Protein AF-A0A9J6AZG7-F1 (afdb_monomer_lite)

Secondary structure (DSSP, 8-state):
------HHHHHHHS---GGGTSPP-TTT-SS--GGG-------S----------PPEEETTSTTHHHHHHHHHHHTS--EEES-BPPSS-SSEEES-TTGGG-SS--S--EEE--S-SHHHHHHH-TTT-HHHHHHHHHHHHHHHHHHHHHHHH-HHHHHHHHHH--

Organism: Solanum commersonii (NCBI:txid4109)

Foldseek 3Di:
DDPPDFPFVVLLVDQDDCPQWADDDPVPDPDDDPLADDDDPPDDDDPPDVPPPPAAEAELLDPCRVVVVVVSCVPPVDHHYDDWRDDSSGQFTWTAHPCQVVDSHGYPDIDGDDGPQCPVVLCVRCVPPSVVVRVVVVVVVVVVCVVCVVVCVVCVVVVVVVVVVSD

Structure (mmCIF, N/CA/C/O backbone):
data_AF-A0A9J6AZG7-F1
#
_entry.id   AF-A0A9J6AZG7-F1
#
loop_
_atom_site.group_PDB
_atom_site.id
_atom_site.type_symbol
_atom_site.label_atom_id
_atom_site.label_alt_id
_atom_site.label_comp_id
_atom_site.label_asym_id
_atom_site.label_entity_id
_atom_site.label_seq_id
_atom_site.pdbx_PDB_ins_code
_atom_site.Cartn_x
_atom_site.Cartn_y
_atom_site.Cartn_z
_atom_site.occupancy
_atom_site.B_iso_or_equiv
_atom_site.auth_seq_id
_atom_site.auth_comp_id
_atom_site.auth_asym_id
_atom_site.auth_atom_id
_atom_site.pdbx_PDB_model_num
ATOM 1 N N . MET A 1 1 ? 7.326 21.844 25.094 1.00 30.72 1 MET A N 1
ATOM 2 C CA . MET A 1 1 ? 6.451 20.749 24.637 1.00 30.72 1 MET A CA 1
ATOM 3 C C . MET A 1 1 ? 6.733 20.582 23.160 1.00 30.72 1 MET A C 1
ATOM 5 O O . MET A 1 1 ? 6.470 21.520 22.423 1.00 30.72 1 MET A O 1
ATOM 9 N N . ALA A 1 2 ? 7.395 19.499 22.756 1.00 30.94 2 ALA A N 1
ATOM 10 C CA . ALA A 1 2 ? 7.565 19.204 21.339 1.00 30.94 2 ALA A CA 1
ATOM 11 C C . ALA A 1 2 ? 6.231 18.637 20.849 1.00 30.94 2 ALA A C 1
ATOM 13 O O . ALA A 1 2 ? 5.776 17.620 21.366 1.00 30.94 2 ALA A O 1
ATOM 14 N N . THR A 1 3 ? 5.565 19.341 19.942 1.00 35.28 3 THR A N 1
ATOM 15 C CA . THR A 1 3 ? 4.443 18.790 19.187 1.00 35.28 3 THR A CA 1
ATOM 16 C C . THR A 1 3 ? 5.016 17.699 18.296 1.00 35.28 3 THR A C 1
ATOM 18 O O . THR A 1 3 ? 5.810 17.990 17.406 1.00 35.28 3 THR A O 1
ATOM 21 N N . THR A 1 4 ? 4.693 16.441 18.581 1.00 42.72 4 THR A N 1
ATOM 22 C CA . THR A 1 4 ? 4.921 15.337 17.649 1.00 42.72 4 THR A CA 1
ATOM 23 C C . THR A 1 4 ? 3.983 15.563 16.472 1.00 42.72 4 THR A C 1
ATOM 25 O O . THR A 1 4 ? 2.790 15.293 16.596 1.00 42.72 4 THR A O 1
ATOM 28 N N . SER A 1 5 ? 4.489 16.145 15.387 1.00 52.31 5 SER A N 1
ATOM 29 C CA . SER A 1 5 ? 3.759 16.160 14.123 1.00 52.31 5 SER A CA 1
ATOM 30 C C . 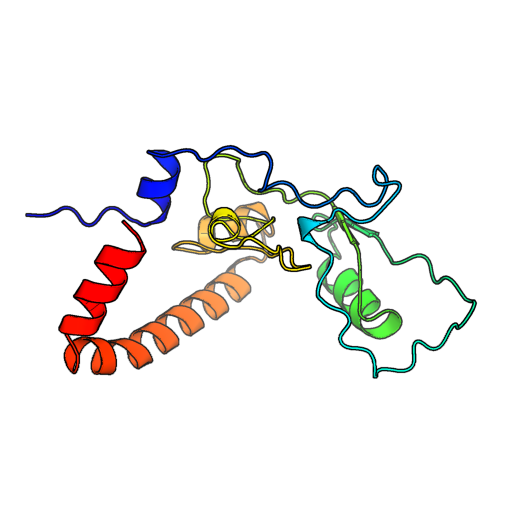SER A 1 5 ? 3.640 14.731 13.610 1.00 52.31 5 SER A C 1
ATOM 32 O O . SER A 1 5 ? 4.549 13.913 13.807 1.00 52.31 5 SER A O 1
ATOM 34 N N . THR A 1 6 ? 2.506 14.399 12.997 1.00 68.25 6 THR A N 1
ATOM 35 C CA . THR A 1 6 ? 2.364 13.076 12.385 1.00 68.25 6 THR A CA 1
ATOM 36 C C . THR A 1 6 ? 3.278 12.986 11.167 1.00 68.25 6 THR A C 1
ATOM 38 O O . THR A 1 6 ? 3.653 13.988 10.547 1.00 68.25 6 THR A O 1
ATOM 41 N N . LEU A 1 7 ? 3.671 11.767 10.807 1.00 68.25 7 LEU A N 1
ATOM 42 C CA . LEU A 1 7 ? 4.505 11.551 9.629 1.00 68.25 7 LEU A CA 1
ATOM 43 C C . LEU A 1 7 ? 3.814 12.081 8.352 1.00 68.25 7 LEU A C 1
ATOM 45 O O . LEU A 1 7 ? 4.485 12.581 7.449 1.00 68.25 7 LEU A O 1
ATOM 49 N N . GLU A 1 8 ? 2.476 12.053 8.303 1.00 69.69 8 GLU A N 1
ATOM 50 C CA . GLU A 1 8 ? 1.695 12.623 7.203 1.00 69.69 8 GLU A CA 1
ATOM 51 C C . GLU A 1 8 ? 1.835 14.152 7.116 1.00 69.69 8 GLU A C 1
ATOM 53 O O . GLU A 1 8 ? 1.994 14.695 6.020 1.00 69.69 8 GLU A O 1
ATOM 58 N N . GLU A 1 9 ? 1.822 14.856 8.251 1.00 71.88 9 GLU A N 1
ATOM 59 C CA . GLU A 1 9 ? 2.037 16.308 8.302 1.00 71.88 9 GLU A CA 1
ATOM 60 C C . GLU A 1 9 ? 3.425 16.685 7.773 1.00 71.88 9 GLU A C 1
ATOM 62 O O . GLU A 1 9 ? 3.543 17.593 6.951 1.00 71.88 9 GLU A O 1
ATOM 67 N N . SER A 1 10 ? 4.461 15.923 8.138 1.00 69.38 10 SER A N 1
ATOM 68 C CA . SER A 1 10 ? 5.819 16.131 7.618 1.00 69.38 10 SER A CA 1
ATOM 69 C C . SER A 1 10 ? 5.885 16.002 6.089 1.00 69.38 10 SER A C 1
ATOM 71 O O . SER A 1 10 ? 6.514 16.823 5.414 1.00 69.38 10 SER A O 1
ATOM 73 N N . PHE A 1 11 ? 5.175 15.026 5.509 1.00 70.19 11 PHE A N 1
ATOM 74 C CA . PHE A 1 11 ? 5.094 14.874 4.053 1.00 70.19 11 PHE A CA 1
ATOM 75 C C . PHE A 1 11 ? 4.323 16.007 3.361 1.00 70.19 11 PHE A C 1
ATOM 77 O O . PHE A 1 11 ? 4.661 16.353 2.225 1.00 70.19 11 PHE A O 1
ATOM 84 N N . LYS A 1 12 ? 3.319 16.602 4.022 1.00 70.81 12 LYS A N 1
ATOM 85 C CA . LYS A 1 12 ? 2.596 17.778 3.507 1.00 70.81 12 LYS A CA 1
ATOM 86 C C . LYS A 1 12 ? 3.468 19.034 3.525 1.00 70.81 12 LYS A C 1
ATOM 88 O O . LYS A 1 12 ? 3.406 19.823 2.583 1.00 70.81 12 LYS A O 1
ATOM 93 N N . GLU A 1 13 ? 4.284 19.209 4.562 1.00 73.88 13 GLU A N 1
ATOM 94 C CA . GLU A 1 13 ? 5.171 20.368 4.713 1.00 73.88 13 GLU A CA 1
ATOM 95 C C . GLU A 1 13 ? 6.418 20.300 3.816 1.00 73.88 13 GLU A C 1
ATOM 97 O O . GLU A 1 13 ? 6.931 21.342 3.405 1.00 73.88 13 GLU A O 1
ATOM 102 N N . ASN A 1 14 ? 6.881 19.095 3.457 1.00 67.81 14 ASN A N 1
ATOM 103 C CA . ASN A 1 14 ? 8.061 18.890 2.611 1.00 67.81 14 ASN A CA 1
ATOM 104 C C . ASN A 1 14 ? 7.770 18.027 1.360 1.00 67.81 14 ASN A C 1
ATOM 106 O O . ASN A 1 14 ? 8.147 16.849 1.296 1.00 67.81 14 ASN A O 1
ATOM 110 N N . PRO A 1 15 ? 7.106 18.587 0.332 1.00 63.88 15 PRO A N 1
ATOM 111 C CA . PRO A 1 15 ? 6.733 17.843 -0.866 1.00 63.88 15 PRO A CA 1
ATOM 112 C C . PRO A 1 15 ? 7.960 17.448 -1.707 1.00 63.88 15 PRO A C 1
ATOM 114 O O . PRO A 1 15 ? 8.637 18.285 -2.303 1.00 63.88 15 PRO A O 1
ATOM 117 N N . GLN A 1 16 ? 8.231 16.144 -1.800 1.00 62.50 16 GLN A N 1
ATOM 118 C CA . GLN A 1 16 ? 9.298 15.595 -2.646 1.00 62.50 16 GLN A CA 1
ATOM 119 C C . GLN A 1 16 ? 8.931 15.601 -4.143 1.00 62.50 16 GLN A C 1
ATOM 121 O O . GLN A 1 16 ? 7.764 15.477 -4.519 1.00 62.50 16 GLN A O 1
ATOM 126 N N . SER A 1 17 ? 9.952 15.686 -5.007 1.00 59.53 17 SER A N 1
ATOM 127 C CA . SER A 1 17 ? 9.813 15.604 -6.470 1.00 59.53 17 SER A CA 1
ATOM 128 C C . SER A 1 17 ? 9.085 14.322 -6.904 1.00 59.53 17 SER A C 1
ATOM 130 O O . SER A 1 17 ? 9.525 13.206 -6.628 1.00 59.53 17 SER A O 1
ATOM 132 N N . LEU A 1 18 ? 7.973 14.493 -7.623 1.00 56.66 18 LEU A N 1
ATOM 133 C CA . LEU A 1 18 ? 6.988 13.449 -7.946 1.00 56.66 18 LEU A CA 1
ATOM 134 C C . LEU A 1 18 ? 7.436 12.445 -9.018 1.00 56.66 18 LEU A C 1
ATOM 136 O O . LEU A 1 18 ? 6.741 11.460 -9.263 1.00 56.66 18 LEU A O 1
ATOM 140 N N . GLN A 1 19 ? 8.588 12.669 -9.655 1.00 57.62 19 GLN A N 1
ATOM 141 C CA . GLN A 1 19 ? 9.055 11.875 -10.801 1.00 57.62 19 GLN A CA 1
ATOM 142 C C . GLN A 1 19 ? 9.284 10.392 -10.455 1.00 57.62 19 GLN A C 1
ATOM 144 O O . GLN A 1 19 ? 9.282 9.545 -11.341 1.00 57.62 19 GLN A O 1
ATOM 149 N N . HIS A 1 20 ? 9.459 10.073 -9.170 1.00 55.34 20 HIS A N 1
ATOM 150 C CA . HIS A 1 20 ? 9.713 8.715 -8.677 1.00 55.34 20 HIS A CA 1
ATOM 151 C C . HIS A 1 20 ? 8.500 8.063 -7.993 1.00 55.34 20 HIS A C 1
ATOM 153 O O . HIS A 1 20 ? 8.605 6.944 -7.498 1.00 55.34 20 HIS A O 1
ATOM 159 N N . ILE A 1 21 ? 7.360 8.761 -7.933 1.00 57.56 21 ILE A N 1
ATOM 160 C CA . ILE A 1 21 ? 6.174 8.341 -7.162 1.00 57.56 21 ILE A CA 1
ATOM 161 C C . ILE A 1 21 ? 5.065 7.807 -8.075 1.00 57.56 21 ILE A C 1
ATOM 163 O O . ILE A 1 21 ? 4.181 7.077 -7.622 1.00 57.56 21 ILE A O 1
ATOM 167 N N . LEU A 1 22 ? 5.131 8.138 -9.365 1.00 64.94 22 LEU A N 1
ATOM 168 C CA . LEU A 1 22 ? 4.227 7.592 -10.364 1.00 64.94 22 LEU A CA 1
ATOM 169 C C . LEU A 1 22 ? 4.608 6.136 -10.670 1.00 64.94 22 LEU A C 1
ATOM 171 O O . LEU A 1 22 ? 5.788 5.864 -10.920 1.00 64.94 22 LEU A O 1
ATOM 175 N N . PRO A 1 23 ? 3.635 5.208 -10.661 1.00 66.25 23 PRO A N 1
ATOM 176 C CA . PRO A 1 23 ? 3.844 3.864 -11.176 1.00 66.25 23 PRO A CA 1
ATOM 177 C C . PRO A 1 23 ? 4.357 3.895 -12.616 1.00 66.25 23 PRO A C 1
ATOM 179 O O . PRO A 1 23 ? 4.031 4.802 -13.386 1.00 66.25 23 PRO A O 1
ATOM 182 N N . ILE A 1 24 ? 5.147 2.888 -12.989 1.00 72.25 24 ILE A N 1
ATOM 183 C CA . ILE A 1 24 ? 5.553 2.707 -14.382 1.00 72.25 24 ILE A CA 1
ATOM 184 C C . ILE A 1 24 ? 4.305 2.456 -15.224 1.00 72.25 24 ILE A C 1
ATOM 186 O O . ILE A 1 24 ? 3.559 1.509 -14.981 1.00 72.25 24 ILE A O 1
ATOM 190 N N . ASP A 1 25 ? 4.119 3.277 -16.253 1.00 74.69 25 ASP A N 1
ATOM 191 C CA . ASP A 1 25 ? 3.119 3.016 -17.276 1.00 74.69 25 ASP A CA 1
ATOM 192 C C . ASP A 1 25 ? 3.658 1.993 -18.284 1.00 74.69 25 ASP A C 1
ATOM 194 O O . ASP A 1 25 ? 4.444 2.319 -19.178 1.00 74.69 25 ASP A O 1
ATOM 198 N N . PHE A 1 26 ? 3.216 0.743 -18.138 1.00 71.75 26 PHE A N 1
ATOM 199 C CA . PHE A 1 26 ? 3.599 -0.369 -19.010 1.00 71.75 26 PHE A CA 1
ATOM 200 C C . PHE A 1 26 ? 3.207 -0.165 -20.479 1.00 71.75 26 PHE A C 1
ATOM 202 O O . PHE A 1 26 ? 3.801 -0.797 -21.349 1.00 71.75 26 PHE A O 1
ATOM 209 N N . HIS A 1 27 ? 2.245 0.713 -20.776 1.00 68.75 27 HIS A N 1
ATOM 210 C CA . HIS A 1 27 ? 1.833 0.999 -22.151 1.00 68.75 27 HIS A CA 1
ATOM 211 C C . HIS A 1 27 ? 2.741 2.010 -22.854 1.00 68.75 27 HIS A C 1
ATOM 213 O O . HIS A 1 27 ? 2.762 2.059 -24.084 1.00 68.75 27 HIS A O 1
ATOM 219 N N . SER A 1 28 ? 3.496 2.795 -22.085 1.00 75.00 28 SER A N 1
ATOM 220 C CA . SER A 1 28 ? 4.348 3.869 -22.601 1.00 75.00 28 SER A CA 1
ATOM 221 C C . SER A 1 28 ? 5.834 3.497 -22.655 1.00 75.00 28 SER A C 1
ATOM 223 O O . SER A 1 28 ? 6.609 4.195 -23.310 1.00 75.00 28 SER A O 1
ATOM 225 N N . ILE A 1 29 ? 6.262 2.422 -21.981 1.00 74.19 29 ILE A N 1
ATOM 226 C CA . ILE A 1 29 ? 7.676 2.024 -21.946 1.00 74.19 29 ILE A CA 1
ATOM 227 C C . ILE A 1 29 ? 8.045 1.074 -23.091 1.00 74.19 29 ILE A C 1
ATOM 229 O O . ILE A 1 29 ? 7.399 0.057 -23.322 1.00 74.19 29 ILE A O 1
ATOM 233 N N . GLN A 1 30 ? 9.136 1.392 -23.789 1.00 76.12 30 GLN A N 1
ATOM 234 C CA . GLN A 1 30 ? 9.733 0.508 -24.796 1.00 76.12 30 GLN A CA 1
ATOM 235 C C . GLN A 1 30 ? 10.722 -0.486 -24.165 1.00 76.12 30 GLN A C 1
ATOM 237 O O . GLN A 1 30 ? 10.837 -1.620 -24.621 1.00 76.12 30 GLN A O 1
ATOM 242 N N . GLU A 1 31 ? 11.407 -0.069 -23.096 1.00 80.25 31 GLU A N 1
ATOM 243 C CA . GLU A 1 31 ? 12.374 -0.870 -22.342 1.00 80.25 31 GLU A CA 1
ATOM 244 C C . GLU A 1 31 ? 12.245 -0.587 -20.838 1.00 80.25 31 GLU A C 1
ATOM 246 O O . GLU A 1 31 ? 11.854 0.507 -20.421 1.00 80.25 31 GLU A O 1
ATOM 251 N N . VAL A 1 32 ? 12.579 -1.580 -20.009 1.00 76.00 32 VAL A N 1
ATOM 252 C CA . VAL A 1 32 ? 12.549 -1.448 -18.545 1.00 76.00 32 VAL A CA 1
ATOM 253 C C . VAL A 1 32 ? 13.638 -0.464 -18.085 1.00 76.00 32 VAL A C 1
ATOM 255 O O . VAL A 1 32 ? 14.807 -0.660 -18.423 1.00 76.00 32 VAL A O 1
ATOM 258 N N . PRO A 1 33 ? 13.316 0.555 -17.262 1.00 78.62 33 PRO A N 1
ATOM 259 C CA . PRO A 1 33 ? 14.308 1.513 -16.778 1.00 78.62 33 PRO A CA 1
ATOM 260 C C . PRO A 1 33 ? 15.442 0.870 -15.967 1.00 78.62 33 PRO A C 1
ATOM 262 O O . PRO A 1 33 ? 15.214 -0.022 -15.148 1.00 78.62 33 PRO A O 1
ATOM 265 N N . ASN A 1 34 ? 16.658 1.419 -16.074 1.00 77.88 34 ASN A N 1
ATOM 266 C CA . ASN A 1 34 ? 17.842 0.965 -15.321 1.00 77.88 34 ASN A CA 1
ATOM 267 C C . ASN A 1 34 ? 17.653 0.934 -13.789 1.00 77.88 34 ASN A C 1
ATOM 269 O O . ASN A 1 34 ? 18.333 0.169 -13.093 1.00 77.88 34 ASN A O 1
ATOM 273 N N . SER A 1 35 ? 16.738 1.748 -13.250 1.00 69.88 35 SER A N 1
ATOM 274 C CA . SER A 1 35 ? 16.362 1.738 -11.830 1.00 69.88 35 SER A CA 1
ATOM 275 C C . SER A 1 35 ? 15.694 0.427 -11.398 1.00 69.88 35 SER A C 1
ATOM 277 O O . SER A 1 35 ? 15.814 0.059 -10.235 1.00 69.88 35 SER A O 1
ATOM 279 N N . HIS A 1 36 ? 15.069 -0.305 -12.325 1.00 73.75 36 HIS A N 1
ATOM 280 C CA . HIS A 1 36 ? 14.347 -1.562 -12.096 1.00 73.75 36 HIS A CA 1
ATOM 281 C C . HIS A 1 36 ? 15.119 -2.799 -12.587 1.00 73.75 36 HIS A C 1
ATOM 283 O O . HIS A 1 36 ? 14.658 -3.927 -12.418 1.00 73.75 36 HIS A O 1
ATOM 289 N N . LEU A 1 37 ? 16.318 -2.615 -13.154 1.00 76.81 37 LEU A N 1
ATOM 290 C CA . LEU A 1 37 ? 17.222 -3.714 -13.496 1.00 76.81 37 LEU A CA 1
ATOM 291 C C . LEU A 1 37 ? 17.990 -4.164 -12.250 1.00 76.81 37 LEU A C 1
ATOM 293 O O . LEU A 1 37 ? 18.922 -3.487 -11.793 1.00 76.81 37 LEU A O 1
ATOM 297 N N . TRP A 1 38 ? 17.584 -5.308 -11.705 1.00 69.69 38 TRP A N 1
ATOM 298 C CA . TRP A 1 38 ? 18.275 -5.974 -10.605 1.00 69.69 38 TRP A CA 1
ATOM 299 C C . TRP A 1 38 ? 19.406 -6.855 -11.162 1.00 69.69 38 TRP A C 1
ATOM 301 O O . TRP A 1 38 ? 19.262 -7.403 -12.258 1.00 69.69 38 TRP A O 1
ATOM 311 N N . PRO A 1 39 ? 20.551 -6.980 -10.460 1.00 72.12 39 PRO A N 1
ATOM 312 C CA . PRO A 1 39 ? 21.635 -7.862 -10.881 1.00 72.12 39 PRO A CA 1
ATOM 313 C C . PRO A 1 39 ? 21.103 -9.275 -11.096 1.00 72.12 39 PRO A C 1
ATOM 315 O O . PRO A 1 39 ? 20.305 -9.761 -10.300 1.00 72.12 39 PRO A O 1
ATOM 318 N N . ASN A 1 40 ? 21.523 -9.908 -12.188 1.00 60.19 40 ASN A N 1
ATOM 319 C CA . ASN A 1 40 ? 20.894 -11.116 -12.692 1.00 60.19 40 ASN A CA 1
ATOM 320 C C . ASN A 1 40 ? 21.017 -12.285 -11.695 1.00 60.19 40 ASN A C 1
ATOM 322 O O . ASN A 1 40 ? 22.053 -12.947 -11.624 1.00 60.19 40 ASN A O 1
ATOM 326 N N . ILE A 1 41 ? 19.954 -12.538 -10.928 1.00 53.06 41 ILE A N 1
ATOM 327 C CA . ILE A 1 41 ? 19.816 -13.709 -10.056 1.00 53.06 41 ILE A CA 1
ATOM 328 C C . ILE A 1 41 ? 19.306 -14.864 -10.929 1.00 53.06 41 ILE A C 1
ATOM 330 O O . ILE A 1 41 ? 18.192 -15.360 -10.771 1.00 53.06 41 ILE A O 1
ATOM 334 N N . ASN A 1 42 ? 20.091 -15.245 -11.938 1.00 52.03 42 ASN A N 1
ATOM 335 C CA . ASN A 1 42 ? 19.780 -16.404 -12.768 1.00 52.03 42 ASN A CA 1
ATOM 336 C C . ASN A 1 42 ? 19.733 -17.637 -11.864 1.00 52.03 42 ASN A C 1
ATOM 338 O O . ASN A 1 42 ? 20.772 -17.991 -11.316 1.00 52.03 42 ASN A O 1
ATOM 342 N N . ASN A 1 43 ? 18.553 -18.247 -11.703 1.00 50.97 43 ASN A N 1
ATOM 343 C CA . ASN A 1 43 ? 18.349 -19.700 -11.561 1.00 50.97 43 ASN A CA 1
ATOM 344 C C . ASN A 1 43 ? 16.861 -20.095 -11.433 1.00 50.97 43 ASN A C 1
ATOM 346 O O . ASN A 1 43 ? 16.556 -21.122 -10.831 1.00 50.97 43 ASN A O 1
ATOM 350 N N . SER A 1 44 ? 15.917 -19.333 -11.999 1.00 53.16 44 SER A N 1
ATOM 351 C CA . SER A 1 44 ? 14.534 -19.819 -12.108 1.00 53.16 44 SER A CA 1
ATOM 352 C C . SER A 1 44 ? 14.172 -20.036 -13.578 1.00 53.16 44 SER A C 1
ATOM 354 O O . SER A 1 44 ? 14.329 -19.103 -14.369 1.00 53.16 44 SER A O 1
ATOM 356 N N . PRO A 1 45 ? 13.753 -21.248 -13.985 1.00 48.06 45 PRO A N 1
ATOM 357 C CA . PRO A 1 45 ? 13.410 -21.522 -15.371 1.00 48.06 45 PRO A CA 1
ATOM 358 C C . PRO A 1 45 ? 12.139 -20.748 -15.739 1.00 48.06 45 PRO A C 1
ATOM 360 O O . PRO A 1 45 ? 11.053 -21.040 -15.244 1.00 48.06 45 PRO A O 1
ATOM 363 N N . ILE A 1 46 ? 12.280 -19.752 -16.614 1.00 49.72 46 ILE A N 1
ATOM 364 C CA . ILE A 1 46 ? 11.148 -19.052 -17.226 1.00 49.72 46 ILE A CA 1
ATOM 365 C C . ILE A 1 46 ? 10.541 -20.018 -18.247 1.00 49.72 46 ILE A C 1
ATOM 367 O O . ILE A 1 46 ? 11.102 -20.234 -19.321 1.00 49.72 46 ILE A O 1
ATOM 371 N N . SER A 1 47 ? 9.416 -20.649 -17.907 1.00 48.94 47 SER A N 1
ATOM 372 C CA . SER A 1 47 ? 8.630 -21.405 -18.878 1.00 48.94 47 SER A CA 1
ATOM 373 C C . SER A 1 47 ? 7.980 -20.419 -19.847 1.00 48.94 47 SER A C 1
ATOM 375 O O . SER A 1 47 ? 7.036 -19.717 -19.485 1.00 48.94 47 SER A O 1
ATOM 377 N N . HIS A 1 48 ? 8.492 -20.355 -21.075 1.00 46.81 48 HIS A N 1
ATOM 378 C CA . HIS A 1 48 ? 7.798 -19.715 -22.187 1.00 46.81 48 HIS A CA 1
ATOM 379 C C . HIS A 1 48 ? 6.582 -20.571 -22.559 1.00 46.81 48 HIS A C 1
ATOM 381 O O . HIS A 1 48 ? 6.692 -21.481 -23.376 1.00 46.81 48 HIS A O 1
ATOM 387 N N . ASP A 1 49 ? 5.438 -20.309 -21.930 1.00 48.19 49 ASP A N 1
ATOM 388 C CA . ASP A 1 49 ? 4.149 -20.778 -22.436 1.00 48.19 49 ASP A CA 1
ATOM 389 C C . ASP A 1 49 ? 3.531 -19.642 -23.269 1.00 48.19 49 ASP A C 1
ATOM 391 O O . ASP A 1 49 ? 3.208 -18.571 -22.758 1.00 48.19 49 ASP A O 1
ATOM 395 N N . GLU A 1 50 ? 3.431 -19.854 -24.583 1.00 51.91 50 GLU A N 1
ATOM 396 C CA . GLU A 1 50 ? 3.021 -18.882 -25.614 1.00 51.91 50 GLU A CA 1
ATOM 397 C C . GLU A 1 50 ? 1.527 -18.504 -25.577 1.00 51.91 50 GLU A C 1
ATOM 399 O O . GLU A 1 50 ? 0.993 -17.899 -26.508 1.00 51.91 50 GLU A O 1
ATOM 404 N N . LYS A 1 51 ? 0.809 -18.824 -24.502 1.00 51.66 51 LYS A N 1
ATOM 405 C CA . LYS A 1 51 ? -0.566 -18.364 -24.311 1.00 51.66 51 LYS A CA 1
ATOM 406 C C . LYS A 1 51 ? -0.527 -17.087 -23.509 1.00 51.66 51 LYS A C 1
ATOM 408 O O . LYS A 1 51 ? -0.646 -17.153 -22.300 1.00 51.66 51 LYS A O 1
ATOM 413 N N . ASN A 1 52 ? -0.358 -15.948 -24.174 1.00 53.12 52 ASN A N 1
ATOM 414 C CA . ASN A 1 52 ? -0.418 -14.633 -23.540 1.00 53.12 52 ASN A CA 1
ATOM 415 C C . ASN A 1 52 ? -1.846 -14.405 -22.998 1.00 53.12 52 ASN A C 1
ATOM 417 O O . ASN A 1 52 ? -2.736 -14.036 -23.775 1.00 53.12 52 ASN A O 1
ATOM 421 N N . PRO A 1 53 ? -2.140 -14.682 -21.713 1.00 57.41 53 PRO A N 1
ATOM 422 C CA . PRO A 1 53 ? -3.480 -14.524 -21.198 1.00 57.41 53 PRO A CA 1
ATOM 423 C C . PRO A 1 53 ? -3.548 -13.063 -20.791 1.00 57.41 53 PRO A C 1
ATOM 425 O O . PRO A 1 53 ? -3.001 -12.693 -19.757 1.00 57.41 53 PRO A O 1
ATOM 428 N N . ASN A 1 54 ? -4.133 -12.231 -21.652 1.00 71.31 54 ASN A N 1
ATOM 429 C CA . ASN A 1 54 ? -4.233 -10.793 -21.428 1.00 71.31 54 ASN A CA 1
ATOM 430 C C . ASN A 1 54 ? -4.659 -10.539 -19.969 1.00 71.31 54 ASN A C 1
ATOM 432 O O . ASN A 1 54 ? -5.761 -10.930 -19.575 1.00 71.31 54 ASN A O 1
ATOM 436 N N . VAL A 1 55 ? -3.734 -10.017 -19.154 1.00 75.56 55 VAL A N 1
ATOM 437 C CA . VAL A 1 55 ? -3.912 -9.903 -17.701 1.00 75.56 55 VAL A CA 1
ATOM 438 C C . VAL A 1 55 ? -5.143 -9.030 -17.451 1.00 75.56 55 VAL A C 1
ATOM 440 O O . VAL A 1 55 ? -5.242 -7.958 -18.052 1.00 75.56 55 VAL A O 1
ATOM 443 N N . PRO A 1 56 ? -6.099 -9.458 -16.609 1.00 79.94 56 PRO A N 1
ATOM 444 C CA . PRO A 1 56 ? -7.346 -8.726 -16.442 1.00 79.94 56 PRO A CA 1
ATOM 445 C C . PRO A 1 56 ? -7.091 -7.340 -15.841 1.00 79.94 56 PRO A C 1
ATOM 447 O O . PRO A 1 56 ? -6.344 -7.205 -14.872 1.00 79.94 56 PRO A O 1
ATOM 450 N N . ILE A 1 57 ? -7.739 -6.319 -16.405 1.00 79.25 57 ILE A N 1
ATOM 451 C CA . ILE A 1 57 ? -7.797 -4.965 -15.847 1.00 79.25 57 ILE A CA 1
ATOM 452 C C . ILE A 1 57 ? -9.075 -4.862 -15.011 1.00 79.25 57 ILE A C 1
ATOM 454 O O . ILE A 1 57 ? -10.166 -5.121 -15.520 1.00 79.25 57 ILE A O 1
ATOM 458 N N . ILE A 1 58 ? -8.944 -4.492 -13.739 1.00 77.75 58 ILE A N 1
ATOM 459 C CA . ILE A 1 58 ? -10.053 -4.362 -12.792 1.00 77.75 58 ILE A CA 1
ATOM 460 C C . ILE A 1 58 ? -10.187 -2.899 -12.369 1.00 77.75 58 ILE A C 1
ATOM 462 O O . ILE A 1 58 ? -9.246 -2.298 -11.844 1.00 77.75 58 ILE A O 1
ATOM 466 N N . ASP A 1 59 ? -11.382 -2.346 -12.580 1.00 76.12 59 ASP A N 1
ATOM 467 C CA . ASP A 1 59 ? -11.798 -1.080 -11.978 1.00 76.12 59 ASP A CA 1
ATOM 468 C C . ASP A 1 59 ? -12.142 -1.318 -10.509 1.00 76.12 59 ASP A C 1
ATOM 470 O O . ASP A 1 59 ? -13.055 -2.085 -10.192 1.00 76.12 59 ASP A O 1
ATOM 474 N N . LEU A 1 60 ? -11.388 -0.678 -9.612 1.00 75.31 60 LEU A N 1
ATOM 475 C CA . LEU A 1 60 ? -11.602 -0.829 -8.176 1.00 75.31 60 LEU A CA 1
ATOM 476 C C . LEU A 1 60 ? -12.914 -0.193 -7.702 1.00 75.31 60 LEU A C 1
ATOM 478 O O . LEU A 1 60 ? -13.379 -0.509 -6.612 1.00 75.31 60 LEU A O 1
ATOM 482 N N . LEU A 1 61 ? -13.534 0.639 -8.541 1.00 73.44 61 LEU A N 1
ATOM 483 C CA . LEU A 1 61 ? -14.833 1.257 -8.291 1.00 73.44 61 LEU A CA 1
ATOM 484 C C . LEU A 1 61 ? -16.004 0.415 -8.828 1.00 73.44 61 LEU A C 1
ATOM 486 O O . LEU A 1 61 ? -17.159 0.837 -8.744 1.00 73.44 61 LEU A O 1
ATOM 490 N N . ALA A 1 62 ? -15.739 -0.765 -9.402 1.00 75.19 62 ALA A N 1
ATOM 491 C CA . ALA A 1 62 ? -16.795 -1.652 -9.868 1.00 75.19 62 ALA A CA 1
ATOM 492 C C . ALA A 1 62 ? -17.625 -2.187 -8.680 1.00 75.19 62 ALA A C 1
ATOM 494 O O . ALA A 1 62 ? -17.056 -2.627 -7.679 1.00 75.19 62 ALA A O 1
ATOM 495 N N . PRO A 1 63 ? -18.965 -2.251 -8.790 1.00 76.25 63 PRO A N 1
ATOM 496 C CA . PRO A 1 63 ? -19.835 -2.708 -7.699 1.00 76.25 63 PRO A CA 1
ATOM 497 C C . PRO A 1 63 ? -19.587 -4.168 -7.276 1.00 76.25 63 PRO A C 1
ATOM 499 O O . PRO A 1 63 ? -20.006 -4.578 -6.201 1.00 76.25 63 PRO A O 1
ATOM 502 N N . ASN A 1 64 ? -18.897 -4.953 -8.106 1.00 82.94 64 ASN A N 1
ATOM 503 C CA . ASN A 1 64 ? -18.511 -6.342 -7.860 1.00 82.94 64 ASN A CA 1
ATOM 504 C C . ASN A 1 64 ? -16.981 -6.534 -7.781 1.00 82.94 64 ASN A C 1
ATOM 506 O O . ASN A 1 64 ? -16.475 -7.623 -8.060 1.00 82.94 64 ASN A O 1
ATOM 510 N N . VAL A 1 65 ? -16.229 -5.489 -7.410 1.00 80.06 65 VAL A N 1
ATOM 511 C CA . VAL A 1 65 ? -14.754 -5.495 -7.361 1.00 80.06 65 VAL A CA 1
ATOM 512 C C . VAL A 1 65 ? -14.174 -6.673 -6.569 1.00 80.06 65 VAL A C 1
ATOM 514 O O . VAL A 1 65 ? -13.198 -7.278 -7.006 1.00 80.06 65 VAL A O 1
ATOM 517 N N . VAL A 1 66 ? -14.790 -7.063 -5.450 1.00 80.69 66 VAL A N 1
ATOM 518 C CA . VAL A 1 66 ? -14.311 -8.174 -4.607 1.00 80.69 66 VAL A CA 1
ATOM 519 C C . VAL A 1 66 ? -14.360 -9.509 -5.356 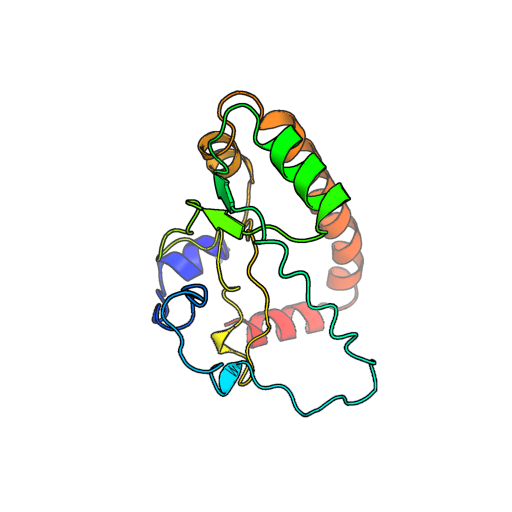1.00 80.69 66 VAL A C 1
ATOM 521 O O . VAL A 1 66 ? -13.396 -10.276 -5.330 1.00 80.69 66 VAL A O 1
ATOM 524 N N . GLU A 1 67 ? -15.450 -9.778 -6.078 1.00 85.19 67 GLU A N 1
ATOM 525 C CA . GLU A 1 67 ? -15.591 -10.992 -6.888 1.00 85.19 67 GLU A CA 1
ATOM 526 C C . GLU A 1 67 ? -14.624 -10.991 -8.073 1.00 85.19 67 GLU A C 1
ATOM 528 O O . GLU A 1 67 ? -14.000 -12.014 -8.363 1.00 85.19 67 GLU A O 1
ATOM 533 N N . LEU A 1 68 ? -14.460 -9.836 -8.728 1.00 81.44 68 LEU A N 1
ATOM 534 C CA . LEU A 1 68 ? -13.536 -9.665 -9.848 1.00 81.44 68 LEU A CA 1
ATOM 535 C C . LEU A 1 68 ? -12.086 -9.908 -9.418 1.00 81.44 68 LEU A C 1
ATOM 537 O O . LEU A 1 68 ? -11.376 -10.664 -10.084 1.00 81.44 68 LEU A O 1
ATOM 541 N N . ILE A 1 69 ? -11.661 -9.336 -8.286 1.00 83.50 69 ILE A N 1
ATOM 542 C CA . ILE A 1 69 ? -10.334 -9.573 -7.701 1.00 83.50 69 ILE A CA 1
ATOM 543 C C . ILE A 1 69 ? -10.184 -11.050 -7.343 1.00 83.50 69 ILE A C 1
ATOM 545 O O . ILE A 1 69 ? -9.196 -11.677 -7.719 1.00 83.50 69 ILE A O 1
ATOM 549 N N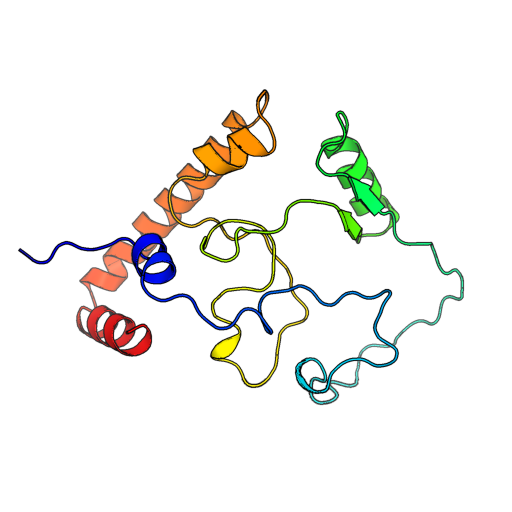 . GLY A 1 70 ? -11.176 -11.636 -6.668 1.00 83.62 70 GLY A N 1
ATOM 550 C CA . GLY A 1 70 ? -11.147 -13.044 -6.278 1.00 83.62 70 GLY A CA 1
ATOM 551 C C . GLY A 1 70 ? -11.012 -13.989 -7.476 1.00 83.62 70 GLY A C 1
ATOM 552 O O . GLY A 1 70 ? -10.223 -14.934 -7.432 1.00 83.62 70 GLY A O 1
ATOM 553 N N . HIS A 1 71 ? -11.742 -13.728 -8.560 1.00 84.62 71 HIS A N 1
ATOM 554 C CA . HIS A 1 71 ? -11.634 -14.482 -9.806 1.00 84.62 71 HIS A CA 1
ATOM 555 C C . HIS A 1 71 ? -10.267 -14.281 -10.469 1.00 84.62 71 HIS A C 1
ATOM 557 O O . HIS A 1 71 ? -9.643 -15.252 -10.900 1.00 84.62 71 HIS A O 1
ATOM 563 N N . ALA A 1 72 ? -9.763 -13.045 -10.505 1.00 82.75 72 ALA A N 1
ATOM 564 C CA . ALA A 1 72 ? -8.474 -12.756 -11.112 1.00 82.75 72 ALA A CA 1
ATOM 565 C C . ALA A 1 72 ? -7.304 -13.423 -10.373 1.00 82.75 72 ALA A C 1
ATOM 567 O O . ALA A 1 72 ? -6.449 -14.048 -11.001 1.00 82.75 72 ALA A O 1
ATOM 568 N N . CYS A 1 73 ? -7.312 -13.385 -9.039 1.00 82.50 73 CYS A N 1
ATOM 569 C CA . CYS A 1 73 ? -6.332 -14.082 -8.210 1.00 82.50 73 CYS A CA 1
ATOM 570 C C . CYS A 1 73 ? -6.349 -15.598 -8.450 1.00 82.50 73 CYS A C 1
ATOM 572 O O . CYS A 1 73 ? -5.290 -16.210 -8.538 1.00 82.50 73 CYS A O 1
ATOM 574 N N . LYS A 1 74 ? -7.536 -16.205 -8.589 1.00 83.00 74 LYS A N 1
ATOM 575 C CA . LYS A 1 74 ? -7.673 -17.653 -8.827 1.00 83.00 74 LYS A CA 1
ATOM 576 C C . LYS A 1 74 ? -7.203 -18.082 -10.216 1.00 83.00 74 LYS A C 1
ATOM 578 O O . LYS A 1 74 ? -6.632 -19.159 -10.343 1.00 83.00 74 LYS A O 1
ATOM 583 N N . THR A 1 75 ? -7.468 -17.271 -11.238 1.00 81.25 75 THR A N 1
ATOM 584 C CA . THR A 1 75 ? -7.245 -17.666 -12.636 1.00 81.25 75 THR A CA 1
ATOM 585 C C . THR A 1 75 ? -5.894 -17.193 -13.185 1.00 81.25 75 THR A C 1
ATOM 587 O O . THR A 1 75 ? -5.282 -17.924 -13.958 1.00 81.25 75 THR A O 1
ATOM 590 N N . TRP A 1 76 ? -5.395 -16.018 -12.778 1.00 81.62 76 TRP A N 1
ATOM 591 C CA . TRP A 1 76 ? -4.132 -15.446 -13.282 1.00 81.62 76 TRP A CA 1
ATOM 592 C C . TRP A 1 76 ? -3.070 -15.221 -12.201 1.00 81.62 76 TRP A C 1
ATOM 594 O O . TRP A 1 76 ? -1.896 -15.089 -12.532 1.00 81.62 76 TRP A O 1
ATOM 604 N N . GLY A 1 77 ? -3.450 -15.113 -10.924 1.00 79.00 77 GLY A N 1
ATOM 605 C CA . GLY A 1 77 ? -2.530 -14.740 -9.838 1.00 79.00 77 GLY A CA 1
ATOM 606 C C . GLY A 1 77 ? -2.047 -13.280 -9.879 1.00 79.00 77 GLY A C 1
ATOM 607 O O . GLY A 1 77 ? -1.408 -12.821 -8.937 1.00 79.00 77 GLY A O 1
ATOM 608 N N . ILE A 1 78 ? -2.381 -12.535 -10.937 1.00 76.19 78 ILE A N 1
ATOM 609 C CA . ILE A 1 78 ? -2.064 -11.120 -11.139 1.00 76.19 78 ILE A CA 1
ATOM 610 C C . ILE A 1 78 ? -3.214 -10.425 -11.881 1.00 76.19 78 ILE A C 1
ATOM 612 O O . ILE A 1 78 ? -3.930 -11.047 -12.667 1.00 76.19 78 ILE A O 1
ATOM 616 N N . PHE A 1 79 ? -3.393 -9.129 -11.633 1.00 76.12 79 PHE A N 1
ATOM 617 C CA . PHE A 1 79 ? -4.337 -8.262 -12.336 1.00 76.12 79 PHE A CA 1
ATOM 618 C C . PHE A 1 79 ? -3.815 -6.826 -12.360 1.00 76.12 79 PHE A C 1
ATOM 620 O O . PHE A 1 79 ? -3.049 -6.416 -11.487 1.00 76.12 79 PHE A O 1
ATOM 627 N N . GLN A 1 80 ? -4.243 -6.059 -13.355 1.00 70.19 80 GLN A N 1
ATOM 628 C CA . GLN A 1 80 ? -3.990 -4.626 -13.438 1.00 70.19 80 GLN A CA 1
ATOM 629 C C . GLN A 1 80 ? -5.130 -3.876 -12.743 1.00 70.19 80 GLN A C 1
ATOM 631 O O . GLN A 1 80 ? -6.292 -4.270 -12.838 1.00 70.19 80 GLN A O 1
ATOM 636 N N . LYS A 1 81 ? -4.805 -2.795 -12.038 1.00 70.81 81 LYS A N 1
ATOM 637 C CA . LYS A 1 81 ? -5.773 -1.938 -11.338 1.00 70.81 81 LYS A CA 1
ATOM 638 C C . LYS A 1 81 ? -5.872 -0.599 -12.056 1.00 70.81 81 LYS A C 1
ATOM 640 O O . LYS A 1 81 ? -4.857 -0.072 -12.498 1.00 70.81 81 LYS A O 1
ATOM 645 N N . VAL A 1 82 ? -7.066 -0.017 -12.125 1.00 63.16 82 VAL A N 1
ATOM 646 C CA . VAL A 1 82 ? -7.277 1.346 -12.645 1.00 63.16 82 VAL A CA 1
ATOM 647 C C . VAL A 1 82 ? -7.940 2.235 -11.591 1.00 63.16 82 VAL A C 1
ATOM 649 O O . VAL A 1 82 ? -8.829 1.792 -10.872 1.00 63.16 82 VAL A O 1
ATOM 652 N N . LYS A 1 83 ? -7.480 3.497 -11.530 1.00 59.06 83 LYS A N 1
ATOM 653 C CA . LYS A 1 83 ? -7.995 4.627 -10.722 1.00 5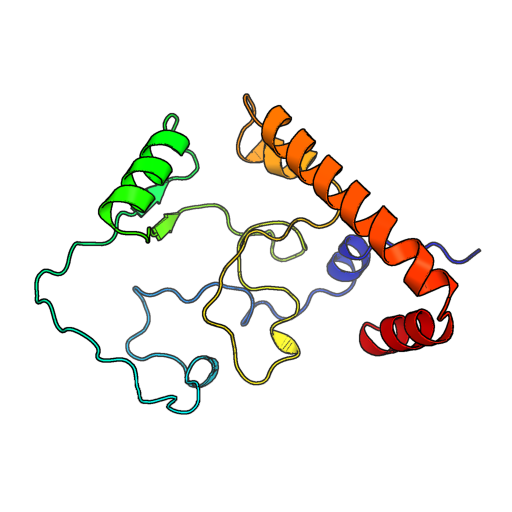9.06 83 LYS A CA 1
ATOM 654 C C . LYS A 1 83 ? -8.003 4.488 -9.190 1.00 59.06 83 LYS A C 1
ATOM 656 O O . LYS A 1 83 ? -9.069 4.506 -8.592 1.00 59.06 83 LYS A O 1
ATOM 661 N N . VAL A 1 84 ? -6.836 4.546 -8.541 1.00 60.59 84 VAL A N 1
ATOM 662 C CA . VAL A 1 84 ? -6.741 4.984 -7.124 1.00 60.59 84 VAL A CA 1
ATOM 663 C C . VAL A 1 84 ? -5.388 5.653 -6.848 1.00 60.59 84 VAL A C 1
ATOM 665 O O . VAL A 1 84 ? -4.679 5.270 -5.933 1.00 60.59 84 VAL A O 1
ATOM 668 N N . MET A 1 85 ? -4.934 6.606 -7.662 1.00 60.03 85 MET A N 1
ATOM 669 C CA . MET A 1 85 ? -3.617 7.210 -7.406 1.00 60.03 85 MET A CA 1
ATOM 670 C C . MET A 1 85 ? -3.643 8.054 -6.124 1.00 60.03 85 MET A C 1
ATOM 672 O O . MET A 1 85 ? -4.558 8.854 -5.940 1.00 60.03 85 MET A O 1
ATOM 676 N N . ARG A 1 86 ? -2.634 7.896 -5.255 1.00 67.50 86 ARG A N 1
ATOM 677 C CA . ARG A 1 86 ? -2.458 8.765 -4.082 1.00 67.50 86 ARG A CA 1
ATOM 678 C C . ARG A 1 86 ? -2.408 10.241 -4.492 1.00 67.50 86 ARG A C 1
ATOM 680 O O . ARG A 1 86 ? -1.893 10.574 -5.564 1.00 67.50 86 ARG A O 1
ATOM 687 N N . SER A 1 87 ? -2.839 11.132 -3.598 1.00 66.69 87 SER A N 1
ATOM 688 C CA . SER A 1 87 ? -2.548 12.562 -3.741 1.00 66.69 87 SER A CA 1
ATOM 689 C C . SER A 1 87 ? -1.033 12.796 -3.779 1.00 66.69 87 SER A C 1
ATOM 691 O O . SER A 1 87 ? -0.267 12.166 -3.048 1.00 66.69 87 SER A O 1
ATOM 693 N N . THR A 1 88 ? -0.584 13.743 -4.601 1.00 61.75 88 THR A N 1
ATOM 694 C CA . THR A 1 88 ? 0.836 14.106 -4.734 1.00 61.75 88 THR A CA 1
ATOM 695 C C . THR A 1 88 ? 1.430 14.662 -3.436 1.00 61.75 88 THR A C 1
ATOM 697 O O . THR A 1 88 ? 2.634 14.537 -3.204 1.00 61.75 88 THR A O 1
ATOM 700 N N . THR A 1 89 ? 0.588 15.200 -2.553 1.00 64.25 89 THR A N 1
ATOM 701 C CA . THR A 1 89 ? 0.957 15.746 -1.236 1.00 64.25 89 THR A CA 1
ATOM 702 C C . THR A 1 89 ? 0.586 14.828 -0.069 1.00 64.25 89 THR A C 1
ATOM 704 O O . THR A 1 89 ? 1.043 15.053 1.045 1.00 64.25 89 THR A O 1
ATOM 707 N N . GLY A 1 90 ? -0.217 13.788 -0.312 1.00 67.00 90 GLY A N 1
ATOM 708 C CA . GLY A 1 90 ? -0.615 12.807 0.697 1.00 67.00 90 GLY A CA 1
ATOM 709 C C . GLY A 1 90 ? 0.380 11.653 0.810 1.00 67.00 90 GLY A C 1
ATOM 710 O O . GLY A 1 90 ? 1.034 11.262 -0.166 1.00 67.00 90 GLY A O 1
ATOM 711 N N . ALA A 1 91 ? 0.508 11.092 2.008 1.00 69.62 91 ALA A N 1
ATOM 712 C CA . ALA A 1 91 ? 1.292 9.880 2.222 1.00 69.62 91 ALA A CA 1
ATOM 713 C C . ALA A 1 91 ? 0.467 8.610 1.949 1.00 69.62 91 ALA A C 1
ATOM 715 O O . ALA A 1 91 ? 0.991 7.649 1.373 1.00 69.62 91 ALA A O 1
ATOM 716 N N . THR A 1 92 ? -0.823 8.657 2.287 1.00 75.06 92 THR A N 1
ATOM 717 C CA . THR A 1 92 ? -1.796 7.577 2.104 1.00 75.06 92 THR A CA 1
ATOM 718 C C . THR A 1 92 ? -2.300 7.482 0.658 1.00 75.06 92 THR A C 1
ATOM 720 O O . THR A 1 92 ? -2.417 8.488 -0.045 1.00 75.06 92 THR A O 1
ATOM 723 N N . GLY A 1 93 ? -2.561 6.259 0.191 1.00 74.00 93 GLY A N 1
ATOM 724 C CA . GLY A 1 93 ? -3.074 5.956 -1.148 1.00 74.00 93 GLY A CA 1
ATOM 725 C C . GLY A 1 93 ? -2.183 5.012 -1.963 1.00 74.00 93 GLY A C 1
ATOM 726 O O . GLY A 1 93 ? -1.132 4.554 -1.501 1.00 74.00 93 GLY A O 1
ATOM 727 N N . TYR A 1 94 ? -2.593 4.722 -3.203 1.00 75.75 94 TYR A N 1
ATOM 728 C CA . TYR A 1 94 ? -1.851 3.830 -4.100 1.00 75.75 94 TYR A CA 1
ATOM 729 C C . TYR A 1 94 ? -0.657 4.515 -4.772 1.00 75.75 94 TYR A C 1
ATOM 731 O O . TYR A 1 94 ? -0.765 5.635 -5.283 1.00 75.75 94 TYR A O 1
ATOM 739 N N . GLY A 1 95 ? 0.461 3.799 -4.861 1.00 74.75 95 GLY A N 1
ATOM 740 C CA . GLY A 1 95 ? 1.574 4.120 -5.753 1.00 74.75 95 GLY A CA 1
ATOM 741 C C . GLY A 1 95 ? 2.904 3.553 -5.262 1.00 74.75 95 GLY A C 1
ATOM 742 O O . GLY A 1 95 ? 2.956 2.630 -4.447 1.00 74.75 95 GLY A O 1
ATOM 743 N N . THR A 1 96 ? 4.004 4.178 -5.678 1.00 74.56 96 THR A N 1
ATOM 744 C CA . THR A 1 96 ? 5.363 3.802 -5.254 1.00 74.56 96 THR A CA 1
ATOM 745 C C . THR A 1 96 ? 5.667 4.299 -3.840 1.00 74.56 96 THR A C 1
ATOM 747 O O . THR A 1 96 ? 5.400 5.463 -3.543 1.00 74.56 96 THR A O 1
ATOM 750 N N . ALA A 1 97 ? 6.188 3.446 -2.953 1.00 74.75 97 ALA A N 1
ATOM 751 C CA . ALA A 1 97 ? 6.422 3.798 -1.548 1.00 74.75 97 ALA A CA 1
ATOM 752 C C . ALA A 1 97 ? 7.251 5.090 -1.389 1.00 74.75 97 ALA A C 1
ATOM 754 O O . ALA A 1 97 ? 8.236 5.299 -2.091 1.00 74.75 97 ALA A O 1
ATOM 755 N N . ARG A 1 98 ? 6.901 5.949 -0.418 1.00 74.38 98 ARG A N 1
ATOM 756 C CA . ARG A 1 98 ? 7.610 7.227 -0.171 1.00 74.38 98 ARG A CA 1
ATOM 757 C C . ARG A 1 98 ? 9.082 7.048 0.219 1.00 74.38 98 ARG A C 1
ATOM 759 O O . ARG A 1 98 ? 9.848 7.997 0.129 1.00 74.38 98 ARG A O 1
ATOM 766 N N . ILE A 1 99 ? 9.488 5.839 0.606 1.00 73.69 99 ILE A N 1
ATOM 767 C CA . ILE A 1 99 ? 10.884 5.502 0.904 1.00 73.69 99 ILE A CA 1
ATOM 768 C C . ILE A 1 99 ? 11.736 5.268 -0.352 1.00 73.69 99 ILE A C 1
ATOM 770 O O . ILE A 1 99 ? 12.957 5.201 -0.259 1.00 73.69 99 ILE A O 1
ATOM 774 N N . THR A 1 100 ? 11.123 5.130 -1.530 1.00 73.56 100 THR A N 1
ATOM 775 C CA . THR A 1 100 ? 11.822 4.806 -2.781 1.00 73.56 100 THR A CA 1
ATOM 776 C C . THR A 1 100 ? 12.994 5.737 -3.117 1.00 73.56 100 THR A C 1
ATOM 778 O O . THR A 1 100 ? 14.021 5.210 -3.544 1.00 73.56 100 THR A O 1
ATOM 781 N N . PRO A 1 101 ? 12.940 7.066 -2.880 1.00 74.81 101 PRO A N 1
ATOM 782 C CA . PRO A 1 101 ? 14.081 7.953 -3.126 1.00 74.81 101 PRO A CA 1
ATOM 783 C C . PRO A 1 101 ? 15.347 7.624 -2.319 1.00 74.81 101 PRO A C 1
ATOM 785 O O . PRO A 1 101 ? 16.432 8.046 -2.709 1.00 74.81 101 PRO A O 1
ATOM 788 N N . PHE A 1 102 ? 15.240 6.861 -1.224 1.00 74.44 102 PHE A N 1
ATOM 789 C CA . PHE A 1 102 ? 16.394 6.431 -0.425 1.00 74.44 102 PHE A CA 1
ATOM 790 C C . PHE A 1 102 ? 17.117 5.206 -1.006 1.00 74.44 102 PHE A C 1
ATOM 792 O O . PHE A 1 102 ? 18.166 4.813 -0.497 1.00 74.44 102 PHE A O 1
ATOM 799 N N . PHE A 1 103 ? 16.597 4.607 -2.082 1.00 71.38 103 PHE A N 1
ATOM 800 C CA . PHE A 1 103 ? 17.190 3.441 -2.730 1.00 71.38 103 PHE A CA 1
ATOM 801 C C . PHE A 1 103 ? 17.643 3.774 -4.152 1.00 71.38 103 PHE A C 1
ATOM 803 O O . PHE A 1 103 ? 16.903 4.337 -4.953 1.00 71.38 103 PHE A O 1
ATOM 810 N N . SER A 1 104 ? 18.860 3.359 -4.508 1.00 71.25 104 SER A N 1
ATOM 811 C CA . SER A 1 104 ? 19.390 3.504 -5.874 1.00 71.25 104 SER A CA 1
ATOM 812 C C . SER A 1 104 ? 18.766 2.523 -6.877 1.00 71.25 104 SER A C 1
ATOM 814 O O . SER A 1 104 ? 18.894 2.705 -8.090 1.00 71.25 104 SER A O 1
ATOM 816 N N . LYS A 1 105 ? 18.092 1.479 -6.378 1.00 73.44 105 LYS A N 1
ATOM 817 C CA . LYS A 1 105 ? 17.344 0.482 -7.149 1.00 73.44 105 LYS A CA 1
ATOM 818 C C . LYS A 1 105 ? 15.909 0.442 -6.659 1.00 73.44 105 LYS A C 1
ATOM 820 O O . LYS A 1 105 ? 15.661 0.324 -5.462 1.00 73.44 105 LYS A O 1
ATOM 825 N N . PHE A 1 106 ? 14.975 0.559 -7.590 1.00 73.06 106 PHE A N 1
ATOM 826 C CA . PHE A 1 106 ? 13.556 0.573 -7.286 1.00 73.06 106 PHE A CA 1
ATOM 827 C C . PHE A 1 106 ? 13.037 -0.863 -7.291 1.00 73.06 106 PHE A C 1
ATOM 829 O O . PHE A 1 106 ? 13.424 -1.700 -8.116 1.00 73.06 106 PHE A O 1
ATOM 836 N N . MET A 1 107 ? 12.195 -1.162 -6.311 1.00 68.88 107 MET A N 1
ATOM 837 C CA . MET A 1 107 ? 11.489 -2.431 -6.244 1.00 68.88 107 MET A CA 1
ATOM 838 C C . MET A 1 107 ? 10.372 -2.449 -7.291 1.00 68.88 107 MET A C 1
ATOM 840 O O . MET A 1 107 ? 9.750 -1.423 -7.558 1.00 68.88 107 MET A O 1
ATOM 844 N N . TRP A 1 108 ? 10.080 -3.628 -7.841 1.00 70.31 108 TRP A N 1
ATOM 845 C CA . TRP A 1 108 ? 8.914 -3.865 -8.699 1.00 70.31 108 TRP A CA 1
ATOM 846 C C . TRP A 1 108 ? 7.640 -3.974 -7.854 1.00 70.31 108 TRP A C 1
ATOM 848 O O . TRP A 1 108 ? 6.949 -4.989 -7.875 1.00 70.31 108 TRP A O 1
ATOM 858 N N . HIS A 1 109 ? 7.364 -2.958 -7.041 1.00 67.44 109 HIS A N 1
ATOM 859 C CA . HIS A 1 109 ? 6.165 -2.922 -6.223 1.00 67.44 109 HIS A CA 1
ATOM 860 C C . HIS A 1 109 ? 5.428 -1.599 -6.397 1.00 67.44 109 HIS A C 1
ATOM 862 O O . HIS A 1 109 ? 6.003 -0.510 -6.426 1.00 67.44 109 HIS A O 1
ATOM 868 N N . GLU A 1 110 ? 4.117 -1.705 -6.389 1.00 70.56 110 GLU A N 1
ATOM 869 C CA . GLU A 1 110 ? 3.201 -0.622 -6.090 1.00 70.56 110 GLU A CA 1
ATOM 870 C C . GLU A 1 110 ? 2.266 -1.135 -5.002 1.00 70.56 110 GLU A C 1
ATOM 872 O O . GLU A 1 110 ? 1.951 -2.326 -4.935 1.00 70.56 110 GLU A O 1
ATOM 877 N N . GLY A 1 111 ? 1.875 -0.253 -4.094 1.00 73.75 111 GLY A N 1
ATOM 878 C CA . GLY A 1 111 ? 1.083 -0.639 -2.940 1.00 73.75 111 GLY A CA 1
ATOM 879 C C . GLY A 1 111 ? 0.179 0.490 -2.502 1.00 73.75 111 GLY A C 1
ATOM 880 O O . GLY A 1 111 ? 0.377 1.645 -2.876 1.00 73.75 111 GLY A O 1
ATOM 881 N N . PHE A 1 112 ? -0.818 0.139 -1.701 1.00 76.44 112 PHE A N 1
ATOM 882 C CA . PHE A 1 112 ? -1.617 1.116 -0.986 1.00 76.44 112 PHE A CA 1
ATOM 883 C C . PHE A 1 112 ? -0.944 1.374 0.362 1.00 76.44 112 PHE A C 1
ATOM 885 O O . PHE A 1 112 ? -0.855 0.475 1.195 1.00 76.44 112 PHE A O 1
ATOM 892 N N . THR A 1 113 ? -0.397 2.572 0.550 1.00 78.25 113 THR A N 1
ATOM 893 C CA . THR A 1 113 ? 0.153 2.990 1.844 1.00 78.25 113 THR A CA 1
ATOM 894 C C . THR A 1 113 ? -0.988 3.547 2.680 1.00 78.25 113 THR A C 1
ATOM 896 O O . THR A 1 113 ? -1.729 4.372 2.162 1.00 78.25 113 THR A O 1
ATOM 899 N N . ILE A 1 114 ? -1.117 3.130 3.941 1.00 76.62 114 ILE A N 1
ATOM 900 C CA . ILE A 1 114 ? -2.007 3.760 4.925 1.00 76.62 114 ILE A CA 1
ATOM 901 C C . ILE A 1 114 ? -1.131 4.367 6.006 1.00 76.62 114 ILE A C 1
ATOM 903 O O . ILE A 1 114 ? -0.407 3.651 6.693 1.00 76.62 114 ILE A O 1
ATOM 907 N N . MET A 1 115 ? -1.157 5.691 6.083 1.00 72.75 115 MET A N 1
ATOM 908 C CA . MET A 1 115 ? -0.606 6.470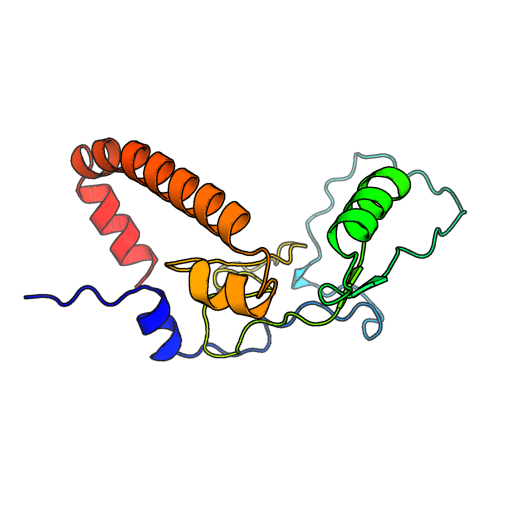 7.179 1.00 72.75 115 MET A CA 1
ATOM 909 C C . MET A 1 115 ? -1.787 6.918 8.030 1.00 72.75 115 MET A C 1
ATOM 911 O O . MET A 1 115 ? -2.769 7.414 7.480 1.00 72.75 115 MET A O 1
ATOM 915 N N . ASP A 1 116 ? -1.698 6.691 9.337 1.00 75.06 116 ASP A N 1
ATOM 916 C CA . ASP A 1 116 ? -2.752 6.993 10.306 1.00 75.06 116 ASP A CA 1
ATOM 917 C C . ASP A 1 116 ? -4.046 6.174 10.079 1.00 75.06 116 ASP A C 1
ATOM 919 O O . ASP A 1 116 ? -3.986 4.995 9.707 1.00 75.06 116 ASP A O 1
ATOM 923 N N . SER A 1 117 ? -5.216 6.743 10.393 1.00 80.62 117 SER A N 1
ATOM 924 C CA . SER A 1 117 ? -6.489 6.014 10.340 1.00 80.62 117 SER A CA 1
ATOM 925 C C . SER A 1 117 ? -6.843 5.601 8.903 1.00 80.62 117 SER A C 1
ATOM 927 O O . SER A 1 117 ? -6.803 6.431 7.988 1.00 80.62 117 SER A O 1
ATOM 929 N N . PRO A 1 118 ? -7.273 4.345 8.678 1.00 79.75 118 PRO A N 1
ATOM 930 C CA . PRO A 1 118 ? -7.721 3.902 7.363 1.00 79.75 118 PRO A CA 1
ATOM 931 C C . PRO A 1 118 ? -9.068 4.517 6.955 1.00 79.75 118 PRO A C 1
ATOM 933 O O . PRO A 1 118 ? -9.427 4.415 5.784 1.00 79.75 118 PRO A O 1
ATOM 936 N N . LEU A 1 119 ? -9.821 5.109 7.892 1.00 81.38 119 LEU A N 1
ATOM 937 C CA . LEU A 1 119 ? -11.242 5.420 7.731 1.00 81.38 119 LEU A CA 1
ATOM 938 C C . LEU A 1 119 ? -11.531 6.335 6.543 1.00 81.38 119 LEU A C 1
ATOM 940 O O . LEU A 1 119 ? -12.287 5.942 5.660 1.00 81.38 119 LEU A O 1
ATOM 944 N N . ASP A 1 120 ? -10.910 7.513 6.489 1.00 79.06 120 ASP A N 1
ATOM 945 C CA . ASP A 1 120 ? -11.215 8.515 5.459 1.00 79.06 120 ASP A CA 1
ATOM 946 C C . ASP A 1 120 ? -10.977 7.968 4.042 1.00 79.06 120 ASP A C 1
ATOM 948 O O . ASP A 1 120 ? -11.777 8.176 3.129 1.00 79.06 120 ASP A O 1
ATOM 952 N N . HIS A 1 121 ? -9.912 7.183 3.875 1.00 76.06 121 HIS A N 1
ATOM 953 C CA . HIS A 1 121 ? -9.532 6.601 2.589 1.00 76.06 121 HIS A CA 1
ATOM 954 C C . HIS A 1 121 ? -10.353 5.356 2.244 1.00 76.06 121 HIS A C 1
ATOM 956 O O . HIS A 1 121 ? -10.722 5.147 1.088 1.00 76.06 121 HIS A O 1
ATOM 962 N N . ALA A 1 122 ? -10.667 4.521 3.235 1.00 80.69 122 ALA A N 1
ATOM 963 C CA . ALA A 1 122 ? -11.537 3.372 3.039 1.00 80.69 122 ALA A CA 1
ATOM 964 C C . ALA A 1 122 ? -12.972 3.820 2.725 1.00 80.69 122 ALA A C 1
ATOM 966 O O . ALA A 1 122 ? -13.618 3.200 1.889 1.00 80.69 122 ALA A O 1
ATOM 967 N N . MET A 1 123 ? -13.449 4.920 3.320 1.00 79.56 123 MET A N 1
ATOM 968 C CA . MET A 1 123 ? -14.734 5.542 2.993 1.00 79.56 123 MET A CA 1
ATOM 969 C C . MET A 1 123 ? -14.784 6.082 1.563 1.00 79.56 123 MET A C 1
ATOM 971 O O . MET A 1 123 ? -15.831 5.985 0.927 1.00 79.56 123 MET A O 1
ATOM 975 N N . GLU A 1 124 ? -13.686 6.636 1.045 1.00 76.62 124 GLU A N 1
ATOM 976 C CA . GLU A 1 124 ? -13.607 7.073 -0.355 1.00 76.62 124 GLU A CA 1
ATOM 977 C C . GLU A 1 124 ? -13.724 5.884 -1.324 1.00 76.62 124 GLU A C 1
ATOM 979 O O . GLU A 1 124 ? -14.423 5.966 -2.334 1.00 76.62 124 GLU A O 1
ATOM 984 N N . LEU A 1 125 ? -13.077 4.761 -0.993 1.00 72.75 125 LEU A N 1
ATOM 985 C CA . LEU A 1 125 ? -13.034 3.559 -1.832 1.00 72.75 125 LEU A CA 1
ATOM 986 C C . LEU A 1 125 ? -14.290 2.687 -1.726 1.00 72.75 125 LEU A C 1
ATOM 988 O O . LEU A 1 125 ? -14.813 2.210 -2.733 1.00 72.75 125 LEU A O 1
ATOM 992 N N . TRP A 1 126 ? -14.777 2.481 -0.505 1.00 76.06 126 TRP A N 1
ATOM 993 C CA . TRP A 1 126 ? -15.904 1.615 -0.170 1.00 76.06 126 TRP A CA 1
ATOM 994 C C . TRP A 1 126 ? -16.890 2.350 0.751 1.00 76.06 126 TRP A C 1
ATOM 996 O O . TRP A 1 126 ? -17.048 1.987 1.922 1.00 76.06 126 TRP A O 1
ATOM 1006 N N . PRO A 1 127 ? -17.629 3.357 0.241 1.00 76.81 127 PRO A N 1
ATOM 1007 C CA . PRO A 1 127 ? -18.509 4.198 1.062 1.00 76.81 127 PRO A CA 1
ATOM 1008 C C . PRO A 1 127 ? -19.545 3.421 1.880 1.00 76.81 127 PRO A C 1
ATOM 1010 O O . PRO A 1 127 ? -20.027 3.904 2.902 1.00 76.81 127 PRO A O 1
ATOM 1013 N N . HIS A 1 128 ? -19.904 2.217 1.431 1.00 78.88 128 HIS A N 1
ATOM 1014 C CA . HIS A 1 128 ? -20.942 1.386 2.036 1.00 78.88 128 HIS A CA 1
ATOM 1015 C C . HIS A 1 128 ? -20.414 0.104 2.699 1.00 78.88 128 HIS A C 1
ATOM 1017 O O . HIS A 1 128 ? -21.215 -0.609 3.294 1.00 78.88 128 HIS A O 1
ATOM 1023 N N . ASP A 1 129 ? -19.109 -0.190 2.615 1.00 78.81 129 ASP A N 1
ATOM 1024 C CA . ASP A 1 129 ? -18.531 -1.457 3.105 1.00 78.81 129 ASP A CA 1
ATOM 1025 C C . ASP A 1 129 ? -17.079 -1.316 3.620 1.00 78.81 129 ASP A C 1
ATOM 1027 O O . ASP A 1 129 ? -16.270 -2.238 3.565 1.00 78.81 129 ASP A O 1
ATOM 1031 N N . HIS A 1 130 ? -16.707 -0.129 4.108 1.00 83.81 130 HIS A N 1
ATOM 1032 C CA . HIS A 1 130 ? -15.357 0.146 4.618 1.00 83.81 130 HIS A CA 1
ATOM 1033 C C . HIS A 1 130 ? -15.116 -0.388 6.036 1.00 83.81 130 HIS A C 1
ATOM 1035 O O . HIS A 1 130 ? -13.967 -0.617 6.406 1.00 83.81 130 HIS A O 1
ATOM 1041 N N . GLN A 1 131 ? -16.176 -0.592 6.829 1.00 86.94 131 GLN A N 1
ATOM 1042 C CA . GLN A 1 131 ? -16.066 -0.874 8.265 1.00 86.94 131 GLN A CA 1
ATOM 1043 C C . GLN A 1 131 ? -15.225 -2.121 8.550 1.00 86.94 131 GLN A C 1
ATOM 1045 O O . GLN A 1 131 ? -14.309 -2.070 9.363 1.00 86.94 131 GLN A O 1
ATOM 1050 N N . PHE A 1 132 ? -15.479 -3.219 7.832 1.00 85.12 132 PHE A N 1
ATOM 1051 C CA . PHE A 1 132 ? -14.728 -4.460 8.018 1.00 85.12 132 PHE A CA 1
ATOM 1052 C C . PHE A 1 132 ? -13.229 -4.268 7.748 1.00 85.12 132 PHE A C 1
ATOM 1054 O O . PHE A 1 132 ? -12.388 -4.760 8.499 1.00 85.12 132 PHE A O 1
ATOM 1061 N N . PHE A 1 133 ? -12.890 -3.528 6.691 1.00 84.94 133 PHE A N 1
ATOM 1062 C CA . PHE A 1 133 ? -11.504 -3.214 6.365 1.00 84.94 133 PHE A CA 1
ATOM 1063 C C . PHE A 1 133 ? -10.850 -2.359 7.460 1.00 84.94 133 PHE A C 1
ATOM 1065 O O . PHE A 1 133 ? -9.745 -2.680 7.900 1.00 84.94 133 PHE A O 1
ATOM 1072 N N . CYS A 1 134 ? -11.535 -1.311 7.927 1.00 86.81 134 CYS A N 1
ATOM 1073 C CA . CYS A 1 134 ? -11.052 -0.456 9.011 1.00 86.81 134 CYS A CA 1
ATOM 1074 C C . CYS A 1 134 ? -10.787 -1.261 10.288 1.00 86.81 134 CYS A C 1
ATOM 1076 O O . CYS A 1 134 ? -9.692 -1.171 10.836 1.00 86.81 134 CYS A O 1
ATOM 1078 N N . ASP A 1 135 ? -11.733 -2.107 10.700 1.00 89.00 135 ASP A N 1
ATOM 1079 C CA . ASP A 1 135 ? -11.615 -2.921 11.912 1.00 89.00 135 ASP A CA 1
ATOM 1080 C C . ASP A 1 135 ? -10.390 -3.853 11.851 1.00 89.00 135 ASP A C 1
ATOM 1082 O O . ASP A 1 135 ? -9.635 -3.969 12.819 1.00 89.00 135 ASP A O 1
ATOM 1086 N N . VAL A 1 136 ? -10.159 -4.504 10.704 1.00 88.44 136 VAL A N 1
ATOM 1087 C CA . VAL A 1 136 ? -8.995 -5.383 10.498 1.00 88.44 136 VAL A CA 1
ATOM 1088 C C . VAL A 1 136 ? -7.685 -4.597 10.580 1.00 88.44 136 VAL A C 1
ATOM 1090 O O . VAL A 1 136 ? -6.764 -5.019 11.281 1.00 88.44 136 VAL A O 1
ATOM 1093 N N . MET A 1 137 ? -7.596 -3.458 9.890 1.00 85.06 137 MET A N 1
ATOM 1094 C CA . MET A 1 137 ? -6.371 -2.654 9.845 1.00 85.06 137 MET A CA 1
ATOM 1095 C C . MET A 1 137 ? -6.039 -2.025 11.200 1.00 85.06 137 MET A C 1
ATOM 1097 O O . MET A 1 137 ? -4.880 -2.047 11.612 1.00 85.06 137 MET A O 1
ATOM 1101 N N . GLU A 1 138 ? -7.039 -1.514 11.919 1.00 86.81 138 GLU A N 1
ATOM 1102 C CA . GLU A 1 138 ? -6.845 -0.939 13.253 1.00 86.81 138 GLU A CA 1
ATOM 1103 C C . GLU A 1 138 ? -6.411 -1.989 14.277 1.00 86.81 138 GLU A C 1
ATOM 1105 O O . GLU A 1 138 ? -5.566 -1.712 15.128 1.00 86.81 138 GLU A O 1
ATOM 1110 N N . ASN A 1 139 ? -6.976 -3.199 14.218 1.00 87.38 139 ASN A N 1
ATOM 1111 C CA . ASN A 1 139 ? -6.555 -4.287 15.099 1.00 87.38 139 ASN A CA 1
ATOM 1112 C C . ASN A 1 139 ? -5.111 -4.703 14.810 1.00 87.38 139 ASN A C 1
ATOM 1114 O O . ASN A 1 139 ? -4.325 -4.838 15.744 1.00 87.38 139 ASN A O 1
ATOM 1118 N N . TYR A 1 140 ? -4.740 -4.817 13.532 1.00 84.38 140 TYR A N 1
ATOM 1119 C CA . TYR A 1 140 ? -3.365 -5.113 13.137 1.00 84.38 140 TYR A CA 1
ATOM 1120 C C . TYR A 1 140 ? -2.376 -4.047 13.638 1.00 84.38 140 TYR A C 1
ATOM 1122 O O . TYR A 1 140 ? -1.352 -4.389 14.224 1.00 84.38 140 TYR A O 1
ATOM 1130 N N . GLN A 1 141 ? -2.698 -2.757 13.472 1.00 81.94 141 GLN A N 1
ATOM 1131 C CA . GLN A 1 141 ? -1.867 -1.654 13.975 1.00 81.94 141 GLN A CA 1
ATOM 1132 C C . GLN A 1 141 ? -1.682 -1.726 15.500 1.00 81.94 141 GLN A C 1
ATOM 1134 O O . GLN A 1 141 ? -0.560 -1.608 15.984 1.00 81.94 141 GLN A O 1
ATOM 1139 N N . LYS A 1 142 ? -2.757 -1.984 16.259 1.00 86.62 142 LYS A N 1
ATOM 1140 C CA . LYS A 1 142 ? -2.695 -2.119 17.728 1.00 86.62 142 LYS A CA 1
ATOM 1141 C C . LYS A 1 142 ? -1.819 -3.293 18.170 1.00 86.62 142 LYS A C 1
ATOM 1143 O O . LYS A 1 142 ? -1.074 -3.167 19.142 1.00 86.62 142 LYS A O 1
ATOM 1148 N N . GLU A 1 143 ? -1.922 -4.435 17.494 1.00 87.19 143 GLU A N 1
ATOM 1149 C CA . GLU A 1 143 ? -1.109 -5.619 17.793 1.00 87.19 143 GLU A CA 1
ATOM 1150 C C . GLU A 1 143 ? 0.381 -5.376 17.512 1.00 87.19 143 GLU A C 1
ATOM 1152 O O . GLU A 1 143 ? 1.230 -5.741 18.335 1.00 87.19 143 GLU A O 1
ATOM 1157 N N . ASP A 1 144 ? 0.700 -4.720 16.393 1.00 82.06 144 ASP A N 1
ATOM 1158 C CA . ASP A 1 144 ? 2.074 -4.378 16.017 1.00 82.06 144 ASP A CA 1
ATOM 1159 C C . ASP A 1 144 ? 2.677 -3.368 17.008 1.00 82.06 144 ASP A C 1
ATOM 1161 O O . ASP A 1 144 ? 3.739 -3.616 17.583 1.00 82.06 144 ASP A O 1
ATOM 1165 N N . GLU A 1 145 ? 1.944 -2.293 17.332 1.00 82.69 145 GLU A N 1
ATOM 1166 C CA . GLU A 1 145 ? 2.346 -1.310 18.346 1.00 82.69 145 GLU A CA 1
ATOM 1167 C C . GLU A 1 145 ? 2.583 -1.963 19.714 1.00 82.69 145 GLU A C 1
ATOM 1169 O O . GLU A 1 145 ? 3.631 -1.768 20.336 1.00 82.69 145 GLU A O 1
ATOM 1174 N N . SER A 1 146 ? 1.651 -2.804 20.175 1.00 85.38 146 SER A N 1
ATOM 1175 C CA . SER A 1 146 ? 1.797 -3.520 21.446 1.00 85.38 146 SER A CA 1
ATOM 1176 C C . SER A 1 146 ? 3.034 -4.423 21.474 1.00 85.38 146 SER A C 1
ATOM 1178 O O . SER A 1 146 ? 3.592 -4.654 22.550 1.00 85.38 146 SER A O 1
ATOM 1180 N N . SER A 1 147 ? 3.456 -4.943 20.322 1.00 84.00 147 SER A N 1
ATOM 1181 C CA . SER A 1 147 ? 4.601 -5.847 20.206 1.00 84.00 147 SER A CA 1
ATOM 1182 C C . SER A 1 147 ? 5.937 -5.100 20.192 1.00 84.00 147 SER A C 1
ATOM 1184 O O . SER A 1 147 ? 6.912 -5.588 20.764 1.00 84.00 147 SER A O 1
ATOM 1186 N N . ILE A 1 148 ? 5.996 -3.905 19.592 1.00 81.75 148 ILE A N 1
ATOM 1187 C CA . ILE A 1 148 ? 7.239 -3.122 19.477 1.00 81.75 148 ILE A CA 1
ATOM 1188 C C . ILE A 1 148 ? 7.523 -2.242 20.700 1.00 81.75 148 ILE A C 1
ATOM 1190 O O . ILE A 1 148 ? 8.689 -1.980 21.008 1.00 81.75 148 ILE A O 1
ATOM 1194 N N . LEU A 1 149 ? 6.491 -1.793 21.426 1.00 81.31 149 LEU A N 1
ATOM 1195 C CA . LEU A 1 149 ? 6.641 -0.873 22.562 1.00 81.31 149 LEU A CA 1
ATOM 1196 C C . LEU A 1 149 ? 7.603 -1.387 23.655 1.00 81.31 149 LEU A C 1
ATOM 1198 O O . LEU A 1 149 ? 8.457 -0.609 24.094 1.00 81.31 149 LEU A O 1
ATOM 1202 N N . PRO A 1 150 ? 7.565 -2.670 24.072 1.00 84.06 150 PRO A N 1
ATOM 1203 C CA . PRO A 1 150 ? 8.532 -3.207 25.031 1.00 84.06 150 PRO A CA 1
ATOM 1204 C C . PRO A 1 150 ? 9.977 -3.167 24.517 1.00 84.06 150 PRO A C 1
ATOM 1206 O O . PRO A 1 150 ? 10.897 -2.874 25.280 1.00 84.06 150 PRO A O 1
ATOM 1209 N N . THR A 1 151 ? 10.191 -3.423 23.223 1.00 77.94 151 THR A N 1
ATOM 1210 C CA . THR A 1 151 ? 11.519 -3.373 22.592 1.00 77.94 151 THR A CA 1
ATOM 1211 C C . THR A 1 151 ? 12.055 -1.946 22.545 1.00 77.94 151 THR A C 1
ATOM 1213 O O . THR A 1 151 ? 13.212 -1.714 22.889 1.00 77.94 151 THR A O 1
ATOM 1216 N N . LEU A 1 152 ? 11.217 -0.971 22.189 1.00 75.62 152 LEU A N 1
ATOM 1217 C CA . LEU A 1 152 ? 11.604 0.441 22.173 1.00 75.62 152 LEU A CA 1
ATOM 1218 C C . LEU A 1 152 ? 11.918 0.964 23.583 1.00 75.62 152 LEU A C 1
ATOM 1220 O O . LEU A 1 152 ? 12.877 1.713 23.760 1.00 75.62 152 LEU A O 1
ATOM 1224 N N . ALA A 1 153 ? 11.170 0.516 24.597 1.00 77.81 153 ALA A N 1
ATOM 1225 C CA . ALA A 1 153 ? 11.435 0.847 25.997 1.00 77.81 153 ALA A CA 1
ATOM 1226 C C . ALA A 1 153 ? 12.740 0.219 26.523 1.00 77.81 153 ALA A C 1
ATOM 1228 O O . ALA A 1 153 ? 13.443 0.838 27.322 1.00 77.81 153 ALA A O 1
ATOM 1229 N N . ALA A 1 154 ? 13.085 -0.991 26.071 1.00 81.62 154 ALA A N 1
ATOM 1230 C CA . ALA A 1 154 ? 14.321 -1.676 26.452 1.00 81.62 154 ALA A CA 1
ATOM 1231 C C . ALA A 1 154 ? 15.577 -1.087 25.781 1.00 81.62 154 ALA A C 1
ATOM 1233 O O . ALA A 1 154 ? 16.676 -1.212 26.322 1.00 81.62 154 ALA A O 1
ATOM 1234 N N . TYR A 1 155 ? 15.422 -0.430 24.626 1.00 82.25 155 TYR A N 1
ATOM 1235 C CA . TYR A 1 155 ? 16.524 0.124 23.838 1.00 82.25 155 TYR A CA 1
ATOM 1236 C C . TYR A 1 155 ? 16.250 1.587 23.423 1.00 82.25 155 TYR A C 1
ATOM 1238 O O . TYR A 1 155 ? 16.001 1.865 22.251 1.00 82.25 155 TYR A O 1
ATOM 1246 N N . PRO A 1 156 ? 16.344 2.564 24.343 1.00 75.62 156 PRO A N 1
ATOM 1247 C CA . PRO A 1 156 ? 16.062 3.976 24.042 1.00 75.62 156 PRO A CA 1
ATOM 1248 C C . PRO A 1 156 ? 17.024 4.601 23.010 1.00 75.62 156 PRO A C 1
ATOM 1250 O O . PRO A 1 156 ? 16.667 5.534 22.289 1.00 75.62 156 PRO A O 1
ATOM 1253 N N . GLU A 1 157 ? 18.231 4.051 22.868 1.00 79.38 157 GLU A N 1
ATOM 1254 C CA . GLU A 1 157 ? 19.185 4.445 21.821 1.00 79.38 157 GLU A CA 1
ATOM 1255 C C . GLU A 1 157 ? 18.657 4.128 20.408 1.00 79.38 157 GLU A C 1
ATOM 1257 O O . GLU A 1 157 ? 18.911 4.876 19.467 1.00 79.38 157 GLU A O 1
ATOM 1262 N N . LEU A 1 158 ? 17.851 3.067 20.261 1.00 66.88 158 LEU A N 1
ATOM 1263 C CA . LEU A 1 158 ? 17.253 2.642 18.990 1.00 66.88 158 LEU A CA 1
ATOM 1264 C C . LEU A 1 158 ? 16.249 3.685 18.472 1.00 66.88 158 LEU A C 1
ATOM 1266 O O . LEU A 1 158 ? 16.271 4.016 17.289 1.00 66.88 158 LEU A O 1
ATOM 1270 N N . LEU A 1 159 ? 15.448 4.287 19.361 1.00 59.38 159 LEU A N 1
ATOM 1271 C CA . LEU A 1 159 ? 14.567 5.419 19.028 1.00 59.38 159 LEU A CA 1
ATOM 1272 C C . LEU A 1 159 ? 15.356 6.638 18.536 1.00 59.38 159 LEU A C 1
ATOM 1274 O O . LEU A 1 159 ? 14.938 7.322 17.599 1.00 59.38 159 LEU A O 1
ATOM 1278 N N . THR A 1 160 ? 16.517 6.888 19.140 1.00 59.84 160 THR A N 1
ATOM 1279 C CA . THR A 1 160 ? 17.403 7.999 18.768 1.00 59.84 160 THR A CA 1
ATOM 1280 C C . THR A 1 160 ? 18.042 7.756 17.399 1.00 59.84 160 THR A C 1
ATOM 1282 O O . THR A 1 160 ? 18.122 8.671 16.577 1.00 59.84 160 THR A O 1
ATOM 1285 N N . THR A 1 161 ? 18.445 6.515 17.111 1.00 54.72 161 THR A N 1
ATOM 1286 C CA . THR A 1 161 ? 18.955 6.102 15.796 1.00 54.72 161 THR A CA 1
ATOM 1287 C C . THR A 1 161 ? 17.878 6.186 14.717 1.00 54.72 161 THR A C 1
ATOM 1289 O O . THR A 1 161 ? 18.145 6.735 13.650 1.00 54.72 161 THR A O 1
ATOM 1292 N N . ILE A 1 162 ? 16.657 5.717 14.990 1.00 57.19 162 ILE A N 1
ATOM 1293 C CA . ILE A 1 162 ? 15.531 5.800 14.048 1.00 57.19 162 ILE A CA 1
ATOM 1294 C C . ILE A 1 162 ? 15.202 7.270 13.759 1.00 57.19 162 ILE A C 1
ATOM 1296 O O . ILE A 1 162 ? 15.174 7.676 12.600 1.00 57.19 162 ILE A O 1
ATOM 1300 N N . SER A 1 163 ? 15.086 8.105 14.793 1.00 54.88 163 SER A N 1
ATOM 1301 C CA . SER A 1 163 ? 14.782 9.536 14.636 1.00 54.88 163 SER A CA 1
ATOM 1302 C C . SER A 1 163 ? 15.850 10.312 13.855 1.00 54.88 163 SER A C 1
ATOM 1304 O O . SER A 1 163 ? 15.518 11.288 13.192 1.00 54.88 163 SER A O 1
ATOM 1306 N N . ARG A 1 164 ? 17.125 9.896 13.912 1.00 48.22 164 ARG A N 1
ATOM 1307 C CA . ARG A 1 164 ? 18.215 10.464 13.088 1.00 48.22 164 ARG A CA 1
ATOM 1308 C C . ARG A 1 164 ? 18.261 9.937 11.662 1.00 48.22 164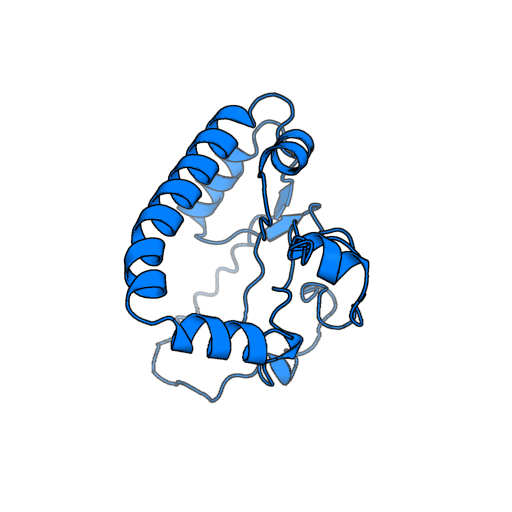 ARG A C 1
ATOM 1310 O O . ARG A 1 164 ? 18.882 10.566 10.821 1.00 48.22 164 ARG A O 1
ATOM 1317 N N . THR A 1 165 ? 17.716 8.751 11.423 1.00 40.78 165 THR A N 1
ATOM 1318 C CA . THR A 1 165 ? 17.741 8.122 10.096 1.00 40.78 165 THR A CA 1
ATOM 1319 C C . THR A 1 165 ? 16.600 8.645 9.222 1.00 40.78 165 THR A C 1
ATOM 1321 O O . THR A 1 165 ? 16.719 8.637 8.001 1.00 40.78 165 THR A O 1
ATOM 1324 N N . PHE A 1 166 ? 15.511 9.110 9.845 1.00 43.22 166 PHE A N 1
ATOM 1325 C CA . PHE A 1 166 ? 14.295 9.570 9.168 1.00 43.22 166 PHE A CA 1
ATOM 1326 C C . PHE A 1 166 ? 14.020 11.086 9.273 1.00 43.22 166 PHE A C 1
ATOM 1328 O O . PHE A 1 166 ? 13.001 11.532 8.753 1.00 43.22 166 PHE A O 1
ATOM 1335 N N . ASN A 1 167 ? 14.918 11.869 9.887 1.00 36.62 167 ASN A N 1
ATOM 1336 C CA . ASN A 1 167 ? 14.993 13.338 9.755 1.00 36.62 167 ASN A CA 1
ATOM 1337 C C . ASN A 1 167 ? 16.218 13.716 8.924 1.00 36.62 167 ASN A C 1
ATOM 1339 O O . ASN A 1 167 ? 16.124 14.689 8.145 1.00 36.62 167 ASN A O 1
#

Sequence (167 aa):
MATTSTLEESFKENPQSLQHILPIDFHSIQEVPNSHLWPNINNSPISHDEKNPNVPIIDLLAPNVVELIGHACKTWGIFQKVKVMRSTTGATGYGTARITPFFSKFMWHEGFTIMDSPLDHAMELWPHDHQFFCDVMENYQKEDESSILPTLAAYPELLTTISRTFN

Radius of gyration: 19.55 Å; chains: 1; bounding box: 43×42×52 Å

InterPro domains:
  IPR027443 Isopenicillin N synthase-like superfamily [G3DSA:2.60.120.330] (14-160)

pLDDT: mean 70.89, std 12.33, range [30.72, 89.0]